Protein AF-A0A8T3NG41-F1 (afdb_monomer_lite)

Radius of gyration: 19.71 Å; chains: 1; bounding box: 49×24×42 Å

Structure (mmCIF,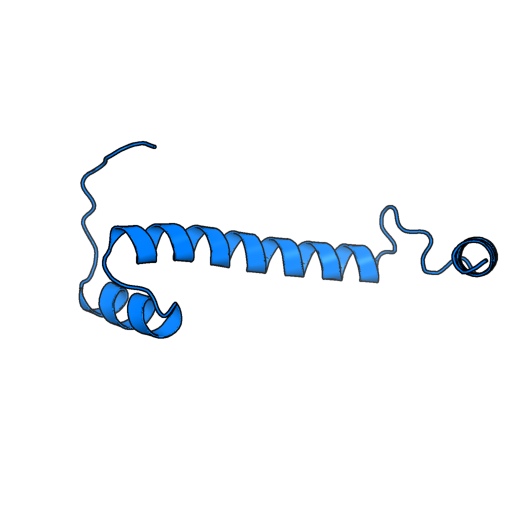 N/CA/C/O backbone):
data_AF-A0A8T3NG41-F1
#
_entry.id   AF-A0A8T3NG41-F1
#
loop_
_atom_site.group_PDB
_atom_site.id
_atom_site.type_symbol
_atom_site.label_atom_id
_atom_site.label_alt_id
_atom_site.label_comp_id
_atom_site.label_asym_id
_atom_site.label_entity_id
_atom_site.label_seq_id
_atom_site.pdbx_PDB_ins_code
_atom_site.Cartn_x
_atom_site.Cartn_y
_atom_site.Cartn_z
_atom_site.occupancy
_atom_site.B_iso_or_equiv
_atom_site.auth_seq_id
_atom_site.auth_comp_id
_atom_site.auth_asym_id
_atom_site.auth_atom_id
_atom_site.pdbx_PDB_model_num
ATOM 1 N N . MET A 1 1 ? 1.352 15.494 10.644 1.00 70.50 1 MET A N 1
ATOM 2 C CA . MET A 1 1 ? 0.268 14.521 10.924 1.00 70.50 1 MET A CA 1
ATOM 3 C C . MET A 1 1 ? -0.994 15.298 11.277 1.00 70.50 1 MET A C 1
ATOM 5 O O . MET A 1 1 ? -0.915 16.164 12.139 1.00 70.50 1 MET A O 1
ATOM 9 N N . ARG A 1 2 ? -2.125 15.035 10.613 1.00 90.88 2 ARG A N 1
ATOM 10 C CA . ARG A 1 2 ? -3.418 15.683 10.900 1.00 90.88 2 ARG A CA 1
ATOM 11 C C . ARG A 1 2 ? -4.283 14.740 11.739 1.00 90.88 2 ARG A C 1
ATOM 13 O O . ARG A 1 2 ? -4.282 13.541 11.484 1.00 90.88 2 ARG A O 1
ATOM 20 N N . LYS A 1 3 ? -4.998 15.267 12.738 1.00 92.31 3 LYS A N 1
ATOM 21 C CA . LYS A 1 3 ? -6.002 14.515 13.511 1.00 92.31 3 LYS A CA 1
ATOM 22 C C . LYS A 1 3 ? -7.391 14.835 12.972 1.00 92.31 3 LYS A C 1
ATOM 24 O O . LYS A 1 3 ? -7.661 15.976 12.603 1.00 92.31 3 LYS A O 1
ATOM 29 N N . THR A 1 4 ? -8.252 13.834 12.887 1.00 94.62 4 THR A N 1
ATOM 30 C CA . THR A 1 4 ? -9.629 13.965 12.397 1.00 94.62 4 THR A CA 1
ATOM 31 C C . THR A 1 4 ? -10.466 12.838 12.994 1.00 94.62 4 THR A C 1
ATOM 33 O O . THR A 1 4 ? -9.940 11.750 13.228 1.00 94.62 4 THR A O 1
ATOM 36 N N . THR A 1 5 ? -11.738 13.123 13.269 1.00 95.69 5 THR A N 1
ATOM 37 C CA . THR A 1 5 ? -12.741 12.124 13.658 1.00 95.69 5 THR A CA 1
ATOM 38 C C . THR A 1 5 ? -13.252 11.423 12.406 1.00 95.69 5 THR A C 1
ATOM 40 O O . THR A 1 5 ? -13.517 12.082 11.403 1.00 95.69 5 THR A O 1
ATOM 43 N N . LEU A 1 6 ? -13.352 10.099 12.453 1.00 93.31 6 LEU A N 1
ATOM 44 C CA . LEU A 1 6 ? -13.775 9.260 11.337 1.00 93.31 6 LEU A CA 1
ATOM 45 C C . LEU A 1 6 ? -14.890 8.345 11.830 1.00 93.31 6 LEU A C 1
ATOM 47 O O . LEU A 1 6 ? -14.731 7.700 12.866 1.00 93.31 6 LEU A O 1
ATOM 51 N N . GLU A 1 7 ? -15.976 8.279 11.077 1.00 96.31 7 GLU A N 1
ATOM 52 C CA . GLU A 1 7 ? -16.974 7.223 11.209 1.00 96.31 7 GLU A CA 1
ATOM 53 C C . GLU A 1 7 ? -16.600 6.093 10.250 1.00 96.31 7 GLU A C 1
ATOM 55 O O . GLU A 1 7 ? -16.179 6.340 9.117 1.00 96.31 7 GLU A O 1
ATOM 60 N N . PHE A 1 8 ? -16.690 4.854 10.716 1.00 95.06 8 PHE A N 1
ATOM 61 C CA . PHE A 1 8 ? -16.346 3.669 9.941 1.00 95.06 8 PHE A CA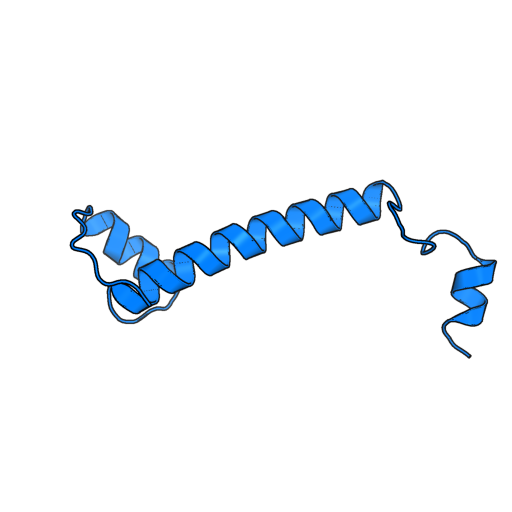 1
ATOM 62 C C . PHE A 1 8 ? -17.147 2.473 10.450 1.00 95.06 8 PHE A C 1
ATOM 64 O O . PHE A 1 8 ? -17.583 2.448 11.600 1.00 95.06 8 PHE A O 1
ATOM 71 N N . ASP A 1 9 ? -17.321 1.478 9.587 1.00 97.81 9 ASP A N 1
ATOM 72 C CA . ASP A 1 9 ? -17.937 0.209 9.958 1.00 97.81 9 ASP A CA 1
ATOM 73 C C . ASP A 1 9 ? -16.952 -0.648 10.771 1.00 97.81 9 ASP A C 1
ATOM 75 O O . ASP A 1 9 ? -15.817 -0.890 10.345 1.00 97.81 9 ASP A O 1
ATOM 79 N N . GLU A 1 10 ? -17.377 -1.101 11.951 1.00 97.12 10 GLU A N 1
ATOM 80 C CA . GLU A 1 10 ? -16.521 -1.850 12.877 1.00 97.12 10 GLU A CA 1
ATOM 81 C C . GLU A 1 10 ? -16.135 -3.233 12.330 1.00 97.12 10 GLU A C 1
ATOM 83 O O . GLU A 1 10 ? -15.001 -3.680 12.517 1.00 97.12 10 GLU A O 1
ATOM 88 N N . GLY A 1 11 ? -17.029 -3.881 11.577 1.00 98.00 11 GLY A N 1
ATOM 89 C CA . GLY A 1 11 ? -16.757 -5.165 10.936 1.00 98.00 11 GLY A CA 1
ATOM 90 C C . GLY A 1 11 ? -15.692 -5.049 9.844 1.00 98.00 11 GLY A C 1
ATOM 91 O O . GLY A 1 11 ? -14.735 -5.829 9.818 1.00 98.00 11 GLY A O 1
ATOM 92 N N . LEU A 1 12 ? -15.807 -4.035 8.979 1.00 97.69 12 LEU A N 1
ATOM 93 C CA . LEU A 1 12 ? -14.792 -3.721 7.971 1.00 97.69 12 LEU A CA 1
ATOM 94 C C . LEU A 1 12 ? -13.453 -3.371 8.616 1.00 97.69 12 LEU A C 1
ATOM 96 O O . LEU A 1 12 ? -12.409 -3.804 8.121 1.00 97.69 12 LEU A O 1
ATOM 100 N N . PHE A 1 13 ? -13.462 -2.619 9.719 1.00 97.62 13 PHE A N 1
ATOM 101 C CA . PHE A 1 13 ? -12.242 -2.311 10.457 1.00 97.62 13 PHE A CA 1
ATOM 102 C C . PHE A 1 13 ? -11.570 -3.575 10.991 1.00 97.62 13 PHE A C 1
ATOM 104 O O . PHE A 1 13 ? -10.380 -3.759 10.741 1.00 97.62 13 PHE A O 1
ATOM 111 N N . GLU A 1 14 ? -12.301 -4.458 11.671 1.00 98.12 14 GLU A N 1
ATOM 112 C CA . GLU A 1 14 ? -11.715 -5.676 12.232 1.00 98.12 14 GLU A CA 1
ATOM 113 C C . GLU A 1 14 ? -11.165 -6.602 11.147 1.00 98.12 14 GLU A C 1
ATOM 115 O O . GLU A 1 14 ? -10.045 -7.102 11.277 1.00 98.12 14 GLU A O 1
ATOM 120 N N . HIS A 1 15 ? -11.885 -6.764 10.035 1.00 98.19 15 HIS A N 1
ATOM 121 C CA . HIS A 1 15 ? -11.394 -7.565 8.918 1.00 98.19 15 HIS A CA 1
ATOM 122 C C . HIS A 1 15 ? -10.132 -6.953 8.292 1.00 98.19 15 HIS A C 1
ATOM 124 O O . 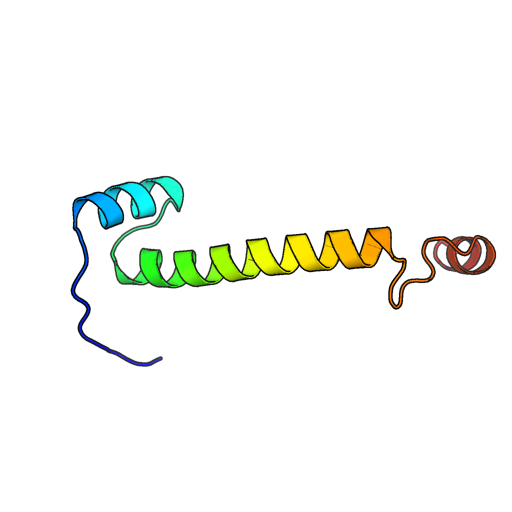HIS A 1 15 ? -9.122 -7.634 8.111 1.00 98.19 15 HIS A O 1
ATOM 130 N N . THR A 1 16 ? -10.144 -5.643 8.039 1.00 98.06 16 THR A N 1
ATOM 131 C CA . THR A 1 16 ? -8.988 -4.923 7.483 1.00 98.06 16 THR A CA 1
ATOM 132 C C . THR A 1 16 ? -7.788 -4.994 8.426 1.00 98.06 16 THR A C 1
ATOM 134 O O . THR A 1 16 ? -6.664 -5.235 7.992 1.00 98.06 16 THR A O 1
ATOM 137 N N . ARG A 1 17 ? -8.011 -4.837 9.733 1.00 98.12 17 ARG A N 1
ATOM 138 C CA . ARG A 1 17 ? -6.979 -4.937 10.768 1.00 98.12 17 ARG A CA 1
ATOM 139 C C . ARG A 1 17 ? -6.326 -6.318 10.787 1.00 98.12 17 ARG A C 1
ATOM 141 O O . ARG A 1 17 ? -5.110 -6.405 10.947 1.00 98.12 17 ARG A O 1
ATOM 148 N N . GLN A 1 18 ? -7.112 -7.383 10.626 1.00 98.19 18 GLN A N 1
ATOM 149 C CA . GLN A 1 18 ? -6.600 -8.752 10.537 1.00 98.19 18 GLN A CA 1
ATOM 150 C C . GLN A 1 18 ? -5.767 -8.959 9.270 1.00 98.19 18 GLN A C 1
ATOM 152 O O . GLN A 1 18 ? -4.637 -9.431 9.372 1.00 98.19 18 GLN A O 1
ATOM 157 N N . VAL A 1 19 ? -6.279 -8.542 8.106 1.00 98.06 19 VAL A N 1
ATOM 158 C CA . VAL A 1 19 ? -5.568 -8.637 6.818 1.00 98.06 19 VAL A CA 1
ATOM 159 C C . VAL A 1 19 ? -4.239 -7.882 6.857 1.00 98.06 19 VAL A C 1
ATOM 161 O O . VAL A 1 19 ? -3.217 -8.396 6.411 1.00 98.06 19 VAL A O 1
ATOM 164 N N . LEU A 1 20 ? -4.233 -6.672 7.420 1.00 97.94 20 LEU A N 1
ATOM 165 C CA . LEU A 1 20 ? -3.041 -5.827 7.489 1.00 97.94 20 LEU A CA 1
ATOM 166 C C . LEU A 1 20 ? -2.119 -6.161 8.674 1.00 97.94 20 LEU A C 1
ATOM 168 O O . LEU A 1 20 ? -1.031 -5.592 8.770 1.00 97.94 20 LEU A O 1
ATOM 172 N N . GLY A 1 21 ? -2.529 -7.049 9.587 1.00 98.12 21 GLY A N 1
ATOM 173 C CA . GLY A 1 21 ? -1.749 -7.429 10.770 1.00 98.12 21 GLY A CA 1
ATOM 174 C C . GLY A 1 21 ? -1.502 -6.280 11.756 1.00 98.12 21 GLY A C 1
ATOM 175 O O . GLY A 1 21 ? -0.504 -6.274 12.479 1.00 98.12 21 GLY A O 1
ATOM 176 N N . THR A 1 22 ? -2.379 -5.276 11.788 1.00 98.38 22 THR A N 1
ATOM 177 C CA . THR A 1 22 ? -2.183 -4.041 12.557 1.00 98.38 22 THR A CA 1
ATOM 178 C C . THR A 1 22 ? -2.831 -4.088 13.943 1.00 98.38 22 THR A C 1
ATOM 180 O O . THR A 1 22 ? -3.714 -4.895 14.252 1.00 98.38 22 THR A O 1
ATOM 183 N N . ARG A 1 23 ? -2.395 -3.178 14.825 1.00 96.94 23 ARG A N 1
ATOM 184 C CA . ARG A 1 23 ? -2.989 -2.972 16.154 1.00 96.94 23 ARG A CA 1
ATOM 185 C C . ARG A 1 23 ? -3.566 -1.562 16.258 1.00 96.94 23 ARG A C 1
ATOM 187 O O . ARG A 1 23 ? -2.826 -0.581 16.270 1.00 96.94 23 ARG A O 1
ATOM 194 N N . GLY A 1 24 ? -4.893 -1.481 16.349 1.00 95.56 24 GLY A N 1
ATOM 195 C CA . GLY A 1 24 ? -5.645 -0.235 16.506 1.00 95.56 24 GLY A CA 1
ATOM 196 C C . GLY A 1 24 ? -5.937 0.513 15.200 1.00 95.56 24 GLY A C 1
ATOM 197 O O . GLY A 1 24 ? -5.307 0.295 14.162 1.00 95.56 24 GLY A O 1
ATOM 198 N N . LEU A 1 25 ? -6.906 1.429 15.266 1.00 95.69 25 LEU A N 1
ATOM 199 C CA . LEU A 1 25 ? -7.449 2.138 14.103 1.00 95.69 25 LEU A CA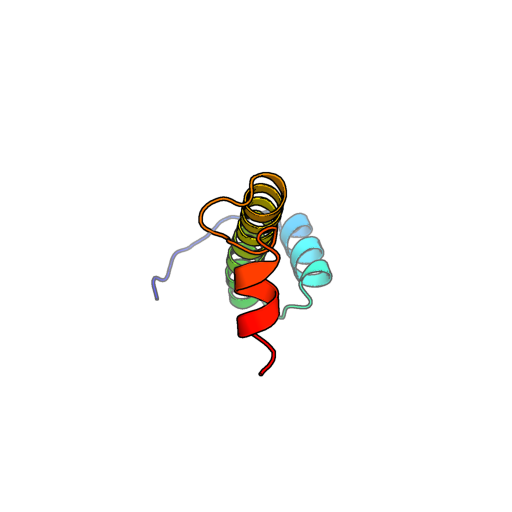 1
ATOM 200 C C . LEU A 1 25 ? -6.403 2.973 13.363 1.00 95.69 25 LEU A C 1
ATOM 202 O O . LEU A 1 25 ? -6.264 2.850 12.153 1.00 95.69 25 LEU A O 1
ATOM 206 N N . LYS A 1 26 ? -5.613 3.777 14.086 1.00 95.44 26 LYS A N 1
ATOM 207 C CA . LYS A 1 26 ? -4.597 4.652 13.477 1.00 95.44 26 LYS A CA 1
ATOM 208 C C . LYS A 1 26 ? -3.597 3.866 12.624 1.00 95.44 26 LYS A C 1
ATOM 210 O O . LYS A 1 26 ? -3.316 4.266 11.500 1.00 95.44 26 LYS A O 1
ATOM 215 N N . ALA A 1 27 ? -3.053 2.775 13.169 1.00 97.69 27 ALA A N 1
ATOM 216 C CA . ALA A 1 27 ? -2.089 1.939 12.457 1.00 97.69 27 ALA A CA 1
ATOM 217 C C . ALA A 1 27 ? -2.735 1.272 11.238 1.00 97.69 27 ALA A C 1
ATOM 219 O O . ALA A 1 27 ? -2.124 1.211 10.180 1.00 97.69 27 ALA A O 1
ATOM 220 N N . THR A 1 28 ? -3.987 0.835 11.380 1.00 97.81 28 THR A N 1
ATOM 221 C CA . THR A 1 28 ? -4.752 0.198 10.301 1.00 97.81 28 THR A CA 1
ATOM 222 C C . THR A 1 28 ? -5.025 1.167 9.153 1.00 97.81 28 THR A C 1
ATOM 224 O O . THR A 1 28 ? -4.732 0.838 8.012 1.00 97.81 28 THR A O 1
ATOM 227 N N . VAL A 1 29 ? -5.493 2.387 9.439 1.00 96.88 29 VAL A N 1
ATOM 228 C CA . VAL A 1 29 ? -5.739 3.423 8.417 1.00 96.88 29 VAL A CA 1
ATOM 229 C C . VAL A 1 29 ? -4.445 3.823 7.713 1.00 96.88 29 VAL A C 1
ATOM 231 O O . VAL A 1 29 ? -4.403 3.889 6.488 1.00 96.88 29 VAL A O 1
ATOM 234 N N . GLN A 1 30 ? -3.373 4.046 8.478 1.00 97.19 30 GLN A N 1
ATOM 235 C CA . GLN A 1 30 ? -2.064 4.363 7.911 1.00 97.19 30 GLN A CA 1
ATOM 236 C C . GLN A 1 30 ? -1.591 3.248 6.970 1.00 97.19 30 GLN A C 1
ATOM 238 O O . GLN A 1 30 ? -1.221 3.516 5.828 1.00 97.19 30 GLN A O 1
ATOM 243 N N . ARG A 1 31 ? -1.656 1.992 7.426 1.00 98.31 31 ARG A N 1
ATOM 244 C CA . ARG A 1 31 ? -1.216 0.844 6.636 1.00 98.31 31 ARG A CA 1
ATOM 245 C C . ARG A 1 31 ? -2.093 0.606 5.408 1.00 98.31 31 ARG A C 1
ATOM 247 O O . ARG A 1 31 ? -1.576 0.203 4.374 1.00 98.31 31 ARG A O 1
ATOM 254 N N . ALA A 1 32 ? -3.391 0.893 5.491 1.00 97.81 32 ALA A N 1
ATOM 255 C CA . ALA A 1 32 ? -4.298 0.799 4.352 1.00 97.81 32 ALA A CA 1
ATOM 256 C C . ALA A 1 32 ? -3.911 1.782 3.236 1.00 97.81 32 ALA A C 1
ATOM 258 O O . ALA A 1 32 ? -3.884 1.396 2.069 1.00 97.81 32 ALA A O 1
ATOM 259 N N . PHE A 1 33 ? -3.543 3.024 3.575 1.00 97.75 33 PHE A N 1
ATOM 260 C CA . PHE A 1 33 ? -3.029 3.970 2.578 1.00 97.75 33 PHE A CA 1
ATOM 261 C C . PHE A 1 33 ? -1.733 3.479 1.936 1.00 97.75 33 PHE A C 1
ATOM 263 O O . PHE A 1 33 ? -1.594 3.533 0.716 1.00 97.75 33 PHE A O 1
ATOM 270 N N . GLU A 1 34 ? -0.804 2.969 2.742 1.00 98.38 34 GLU A N 1
ATOM 271 C CA . GLU A 1 34 ? 0.450 2.404 2.237 1.00 98.38 34 GLU A CA 1
ATOM 272 C C . GLU A 1 34 ? 0.205 1.233 1.281 1.00 98.38 34 GLU A C 1
ATOM 274 O O . GLU A 1 34 ? 0.833 1.172 0.227 1.00 98.38 34 GLU A O 1
ATOM 279 N N . GLU A 1 35 ? -0.728 0.336 1.607 1.00 98.31 35 GLU A N 1
ATOM 280 C CA . GLU A 1 35 ? -1.030 -0.827 0.771 1.00 98.31 35 GLU A CA 1
ATOM 281 C C . GLU A 1 35 ? -1.638 -0.419 -0.576 1.00 98.31 35 GLU A C 1
ATOM 283 O O . GLU A 1 35 ? -1.211 -0.919 -1.616 1.00 98.31 35 GLU A O 1
ATOM 288 N N . VAL A 1 36 ? -2.569 0.542 -0.590 1.00 98.31 36 VAL A N 1
ATOM 289 C CA . VAL A 1 36 ? -3.150 1.061 -1.841 1.00 98.31 36 VAL A CA 1
ATOM 290 C C . VAL A 1 36 ? -2.064 1.655 -2.739 1.00 98.31 36 VAL A C 1
ATOM 292 O O . VAL A 1 36 ? -2.007 1.347 -3.932 1.00 98.31 36 VAL A O 1
ATOM 295 N N . LEU A 1 37 ? -1.160 2.455 -2.168 1.00 98.50 37 LEU A N 1
ATOM 296 C CA . LEU A 1 37 ? -0.039 3.028 -2.914 1.00 98.50 37 LEU A CA 1
ATOM 297 C C . LEU A 1 37 ? 0.937 1.948 -3.401 1.00 98.50 37 LEU A C 1
ATOM 299 O O . LEU A 1 37 ? 1.443 2.039 -4.519 1.00 98.50 37 LEU A O 1
ATOM 303 N N . ALA A 1 38 ? 1.178 0.904 -2.606 1.00 98.12 38 ALA A N 1
ATOM 304 C CA . ALA A 1 38 ? 2.031 -0.214 -2.994 1.00 98.12 38 ALA A CA 1
ATOM 305 C C . ALA A 1 38 ? 1.426 -1.045 -4.138 1.00 98.12 38 ALA A C 1
ATOM 307 O O . ALA A 1 38 ? 2.156 -1.511 -5.015 1.00 98.12 38 ALA A O 1
ATOM 308 N N . VAL A 1 39 ? 0.106 -1.256 -4.158 1.00 98.25 39 VAL A N 1
ATOM 309 C CA . VAL A 1 39 ? -0.598 -1.910 -5.278 1.00 98.25 39 VAL A CA 1
ATOM 310 C C . VAL A 1 39 ? -0.454 -1.085 -6.558 1.00 98.25 39 VAL A C 1
ATOM 312 O O . VAL A 1 39 ? -0.067 -1.610 -7.600 1.00 98.25 39 VAL A O 1
ATOM 315 N N . ASP A 1 40 ? -0.712 0.215 -6.479 1.00 98.50 40 ASP A N 1
ATOM 316 C CA . ASP A 1 40 ? -0.601 1.123 -7.619 1.00 98.50 40 ASP A CA 1
ATOM 317 C C . ASP A 1 40 ? 0.843 1.220 -8.154 1.00 98.50 40 ASP A C 1
ATOM 319 O O . ASP A 1 40 ? 1.073 1.125 -9.363 1.00 98.50 40 ASP A O 1
ATOM 323 N N . ALA A 1 41 ? 1.838 1.292 -7.264 1.00 98.19 41 ALA A N 1
ATOM 324 C CA . ALA A 1 41 ? 3.249 1.244 -7.638 1.00 98.19 41 ALA A CA 1
ATOM 325 C C . ALA A 1 41 ? 3.620 -0.068 -8.350 1.00 98.19 41 ALA A C 1
ATOM 327 O O . ALA A 1 41 ? 4.288 -0.023 -9.383 1.00 98.19 41 ALA A O 1
ATOM 328 N N . ARG A 1 42 ? 3.139 -1.222 -7.861 1.00 98.25 42 ARG A N 1
ATOM 329 C CA . ARG A 1 42 ? 3.329 -2.522 -8.530 1.00 98.25 42 ARG A CA 1
ATOM 330 C C . ARG A 1 42 ? 2.727 -2.527 -9.934 1.00 98.25 42 ARG A C 1
ATOM 332 O O . ARG A 1 42 ? 3.393 -2.946 -10.876 1.00 98.25 42 ARG A O 1
ATOM 339 N N . HIS A 1 43 ? 1.505 -2.020 -10.104 1.00 98.12 43 HIS A N 1
ATOM 340 C CA . HIS A 1 43 ? 0.873 -1.938 -11.423 1.00 98.12 43 HIS A CA 1
ATOM 341 C C . HIS A 1 43 ? 1.635 -1.024 -12.387 1.00 98.12 43 HIS A C 1
ATOM 343 O O . HIS A 1 43 ? 1.782 -1.366 -13.560 1.00 98.12 43 HIS A O 1
ATOM 349 N N . ARG A 1 44 ? 2.133 0.125 -11.912 1.00 97.38 44 ARG A N 1
ATOM 350 C CA . ARG A 1 44 ? 2.988 0.997 -12.728 1.00 97.38 44 ARG A CA 1
ATOM 351 C C . ARG A 1 44 ? 4.280 0.304 -13.134 1.00 97.38 44 ARG A C 1
ATOM 353 O O . ARG A 1 44 ? 4.608 0.344 -14.310 1.00 97.38 44 ARG A O 1
ATOM 360 N N . ALA A 1 45 ? 4.962 -0.353 -12.198 1.00 97.12 45 ALA A N 1
ATOM 361 C CA . ALA A 1 45 ? 6.206 -1.061 -12.483 1.00 97.12 45 ALA A CA 1
ATOM 362 C C . ALA A 1 45 ? 6.002 -2.162 -13.535 1.00 97.12 45 ALA A C 1
ATOM 364 O O . ALA A 1 45 ? 6.785 -2.271 -14.470 1.00 97.12 45 ALA A O 1
ATOM 365 N N . ILE A 1 46 ? 4.910 -2.931 -13.440 1.00 97.75 46 ILE A N 1
ATOM 366 C CA . ILE A 1 46 ? 4.570 -3.944 -14.451 1.00 97.75 46 ILE A CA 1
ATOM 367 C C . ILE A 1 46 ? 4.352 -3.296 -15.822 1.00 97.75 46 ILE A C 1
ATOM 369 O O . ILE A 1 46 ? 4.915 -3.771 -16.802 1.00 97.75 46 ILE A O 1
ATOM 373 N N . ARG A 1 47 ? 3.577 -2.206 -15.906 1.00 97.56 47 ARG A N 1
ATOM 374 C CA . ARG A 1 47 ? 3.366 -1.499 -17.182 1.00 97.56 47 ARG A CA 1
ATOM 375 C C . ARG A 1 47 ? 4.670 -0.959 -17.759 1.00 97.56 47 ARG A C 1
ATOM 377 O O . ARG A 1 47 ? 4.918 -1.137 -18.945 1.00 97.56 47 ARG A O 1
ATOM 384 N N . GLN A 1 48 ? 5.510 -0.368 -16.914 1.00 97.19 48 GLN A N 1
ATOM 385 C CA . GLN A 1 48 ? 6.821 0.137 -17.305 1.00 97.19 48 GLN A CA 1
ATOM 386 C C . GLN A 1 48 ? 7.690 -0.982 -17.891 1.00 97.19 48 GLN A C 1
ATOM 388 O O . GLN A 1 48 ? 8.250 -0.821 -18.968 1.00 97.19 48 GLN A O 1
ATOM 393 N N . LEU A 1 49 ? 7.729 -2.148 -17.238 1.00 96.19 49 LEU A N 1
ATOM 394 C CA . LEU A 1 49 ? 8.445 -3.329 -17.728 1.00 96.19 49 LEU A CA 1
ATOM 395 C C . LEU A 1 49 ? 7.830 -3.923 -19.002 1.00 96.19 49 LEU A C 1
ATOM 397 O O . LEU A 1 49 ? 8.541 -4.485 -19.818 1.00 96.19 49 LEU A O 1
ATOM 401 N N . GLN A 1 50 ? 6.520 -3.831 -19.211 1.00 95.81 50 GLN A N 1
ATOM 402 C CA . GLN A 1 50 ? 5.909 -4.302 -20.460 1.00 95.81 50 GLN A CA 1
ATOM 403 C C . GLN A 1 50 ? 6.229 -3.391 -21.647 1.00 95.81 50 GLN A C 1
ATOM 405 O O . GLN A 1 50 ? 6.261 -3.853 -22.783 1.00 95.81 50 GLN A O 1
ATOM 410 N N . GLN A 1 51 ? 6.423 -2.101 -21.381 1.00 95.94 51 GLN A N 1
ATOM 411 C CA . GLN A 1 51 ? 6.620 -1.074 -22.402 1.00 95.94 51 GLN A CA 1
ATOM 412 C C . GLN A 1 51 ? 8.085 -0.661 -22.563 1.00 95.94 51 GLN A C 1
ATOM 414 O O . GLN A 1 51 ? 8.374 0.136 -23.449 1.00 95.94 51 GLN A O 1
ATOM 419 N N . MET A 1 52 ? 8.979 -1.170 -21.705 1.00 95.75 52 MET A N 1
ATOM 420 C CA . MET A 1 52 ? 10.354 -0.677 -21.551 1.00 95.75 52 MET A CA 1
ATOM 421 C C . MET A 1 52 ? 10.401 0.854 -21.369 1.00 95.75 52 MET A C 1
ATOM 423 O O . MET A 1 52 ? 11.329 1.532 -21.795 1.00 95.75 52 MET A O 1
ATOM 427 N N . ASP A 1 53 ? 9.374 1.428 -20.732 1.00 94.38 53 ASP A N 1
ATOM 428 C CA . ASP A 1 53 ? 9.221 2.882 -20.637 1.00 94.38 53 ASP A CA 1
ATOM 429 C C . ASP A 1 53 ? 10.300 3.484 -19.726 1.00 94.38 53 ASP A C 1
ATOM 431 O O . ASP A 1 53 ? 10.327 3.249 -18.513 1.00 94.38 53 ASP A O 1
ATOM 435 N N . GLY A 1 54 ? 11.226 4.232 -20.325 1.00 92.81 54 GLY A N 1
ATOM 436 C CA . GLY A 1 54 ? 12.396 4.771 -19.635 1.00 92.81 54 GLY A CA 1
ATOM 437 C C . GLY A 1 54 ? 13.351 3.695 -19.105 1.00 92.81 54 GLY A C 1
ATOM 438 O O . GLY A 1 54 ? 14.074 3.961 -18.144 1.00 92.81 54 GLY A O 1
ATOM 439 N N . LEU A 1 55 ? 13.328 2.487 -19.681 1.00 93.56 55 LEU A N 1
ATOM 440 C CA . LEU A 1 55 ? 14.190 1.365 -19.317 1.00 93.56 55 LEU A CA 1
ATOM 441 C C . LEU A 1 55 ? 14.894 0.823 -20.563 1.00 93.56 55 LEU A C 1
ATOM 443 O O . LEU A 1 55 ? 14.239 0.533 -21.551 1.00 93.56 55 LEU A O 1
ATOM 447 N N . ASP A 1 56 ? 16.197 0.570 -20.466 1.00 92.62 56 ASP A N 1
ATOM 448 C CA . ASP A 1 56 ? 16.982 -0.071 -21.535 1.00 92.62 56 ASP A CA 1
ATOM 449 C C . ASP A 1 56 ? 17.229 -1.563 -21.240 1.00 92.62 56 ASP A C 1
ATOM 451 O O . ASP A 1 56 ? 18.256 -2.134 -21.616 1.00 92.62 56 ASP A O 1
ATOM 455 N N . LEU A 1 57 ? 16.326 -2.200 -20.483 1.00 91.12 57 LEU A N 1
ATOM 456 C CA . LEU A 1 57 ? 16.493 -3.591 -20.036 1.00 91.12 57 LEU A CA 1
ATOM 457 C C . LEU A 1 57 ? 16.401 -4.603 -21.189 1.00 91.12 57 LEU A C 1
ATOM 459 O O . LEU A 1 57 ? 16.835 -5.744 -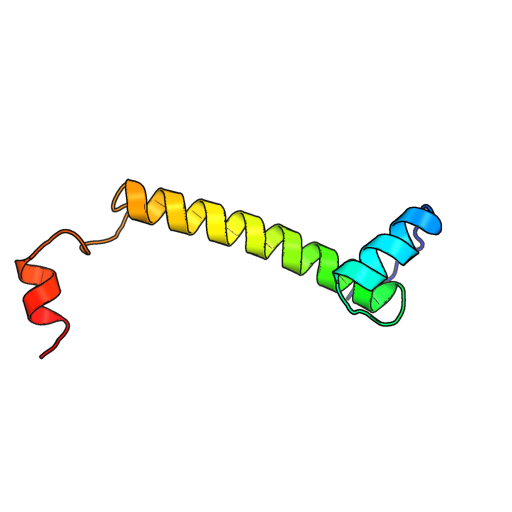21.038 1.00 91.12 57 LEU A O 1
ATOM 463 N N . ASP A 1 58 ? 15.858 -4.195 -22.333 1.00 91.38 58 ASP A N 1
ATOM 464 C CA . ASP A 1 58 ? 15.812 -4.958 -23.578 1.00 91.38 58 ASP A CA 1
ATOM 465 C C . ASP A 1 58 ? 16.988 -4.654 -24.521 1.00 91.38 58 ASP A C 1
ATOM 467 O O . ASP A 1 58 ? 17.123 -5.317 -25.549 1.00 91.38 58 ASP A O 1
ATOM 471 N N . CYS A 1 59 ? 17.870 -3.709 -24.171 1.00 93.25 59 CYS A N 1
ATOM 472 C CA . CYS A 1 59 ? 19.042 -3.351 -24.960 1.00 93.25 59 CYS A CA 1
ATOM 473 C C . CYS A 1 59 ? 20.261 -4.211 -24.565 1.00 93.25 59 CYS A C 1
ATOM 475 O O . CYS A 1 59 ? 20.849 -4.007 -23.494 1.00 93.25 59 CYS A O 1
ATOM 477 N N . PRO A 1 60 ? 20.716 -5.152 -25.421 1.00 91.19 60 PRO A N 1
ATOM 478 C CA . PRO A 1 60 ? 21.788 -6.081 -25.060 1.00 91.19 60 PRO A CA 1
ATOM 479 C C . PRO A 1 60 ? 23.132 -5.391 -24.804 1.00 91.19 60 PRO A C 1
ATOM 481 O O . PRO A 1 60 ? 23.898 -5.833 -23.949 1.00 91.19 60 PRO A O 1
ATOM 484 N N . GLU A 1 61 ? 23.418 -4.296 -25.513 1.00 92.62 61 GLU A N 1
ATOM 485 C CA . GLU A 1 61 ? 24.655 -3.525 -25.342 1.00 92.62 61 GLU A CA 1
ATOM 486 C C . GLU A 1 61 ? 24.702 -2.820 -23.979 1.00 92.62 61 GLU A C 1
ATOM 488 O O . GLU A 1 61 ? 25.729 -2.867 -23.295 1.00 92.62 61 GLU A O 1
ATOM 493 N N . VAL A 1 62 ? 23.578 -2.231 -23.548 1.00 91.06 62 VAL A N 1
ATOM 494 C CA . VAL A 1 62 ? 23.453 -1.585 -22.232 1.00 91.06 62 VAL A CA 1
ATOM 495 C C . VAL A 1 62 ? 23.542 -2.631 -21.123 1.00 91.06 62 VAL A C 1
ATOM 497 O O . VAL A 1 62 ? 24.308 -2.463 -20.171 1.00 91.06 62 VAL A O 1
ATOM 500 N N . MET A 1 63 ? 22.840 -3.757 -21.272 1.00 91.44 63 MET A N 1
ATOM 501 C CA . MET A 1 63 ? 22.885 -4.845 -20.292 1.00 91.44 63 MET A CA 1
ATOM 502 C C . MET A 1 63 ? 24.283 -5.463 -20.166 1.00 91.44 63 MET A C 1
ATOM 504 O O . MET A 1 63 ? 24.725 -5.721 -19.051 1.00 91.44 63 MET A O 1
ATOM 508 N N . ALA A 1 64 ? 25.039 -5.619 -21.256 1.00 90.94 64 ALA A N 1
ATOM 509 C CA . ALA A 1 64 ? 26.427 -6.094 -21.199 1.00 90.94 64 ALA A CA 1
ATOM 510 C C . ALA A 1 64 ? 27.388 -5.117 -20.482 1.00 90.94 64 ALA A C 1
ATOM 512 O O . ALA A 1 64 ? 28.461 -5.516 -20.017 1.00 90.94 64 ALA A O 1
ATOM 513 N N . GLY A 1 65 ? 27.040 -3.829 -20.405 1.00 89.88 65 GLY A N 1
ATOM 514 C CA . GLY A 1 65 ? 27.783 -2.818 -19.651 1.00 89.88 65 GLY A CA 1
ATOM 515 C C . GLY A 1 65 ? 27.481 -2.812 -18.150 1.00 89.88 65 GLY A C 1
ATOM 516 O O . GLY A 1 65 ? 28.370 -2.497 -17.367 1.00 89.88 65 GLY A O 1
ATOM 517 N N . ALA A 1 66 ? 26.265 -3.188 -17.750 1.00 86.31 66 ALA A N 1
ATOM 518 C CA . ALA A 1 66 ? 25.781 -3.062 -16.372 1.00 86.31 66 ALA A CA 1
ATOM 519 C C . ALA A 1 66 ? 26.359 -4.093 -15.378 1.00 86.31 66 ALA A C 1
ATOM 521 O O . ALA A 1 66 ? 26.253 -3.895 -14.170 1.00 86.31 66 ALA A O 1
ATOM 522 N N . TRP A 1 67 ? 26.957 -5.183 -15.872 1.00 76.62 67 TRP A N 1
ATOM 523 C CA . TRP A 1 67 ? 27.468 -6.299 -15.057 1.00 76.62 67 TRP A CA 1
ATOM 524 C C . TRP A 1 67 ? 29.002 -6.421 -15.039 1.00 76.62 67 TRP A C 1
ATOM 526 O O . TRP A 1 67 ? 29.523 -7.459 -14.627 1.00 76.62 67 TRP A O 1
ATOM 536 N N . ARG A 1 68 ? 29.721 -5.403 -15.524 1.00 66.44 68 ARG A N 1
ATOM 537 C CA . ARG A 1 68 ? 31.184 -5.290 -15.396 1.00 66.44 68 ARG A CA 1
ATOM 538 C C . ARG A 1 68 ? 31.562 -4.578 -14.105 1.00 66.44 68 ARG A C 1
ATOM 540 O O . ARG A 1 68 ? 32.585 -4.990 -13.519 1.00 66.44 68 ARG A O 1
#

Foldseek 3Di:
DDDDDDDDDPVVQVVQCVVQVHDDDVRSVVSVVVVVVVVVVVVVVVVCVVVVPVHCPVPVVVVVVVPD

pLDDT: mean 94.8, std 5.83, range [66.44, 98.5]

Sequence (68 aa):
MRK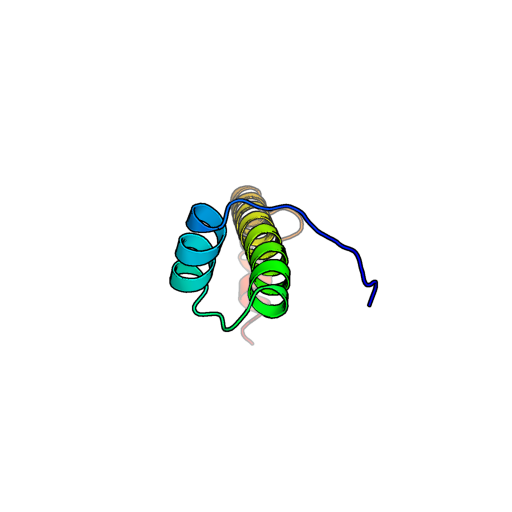TTLEFDEGLFEHTRQVLGTRGLKATVQRAFEEVLAVDARHRAIRQLQQMDGLDLDCPEVMAGAWR

Secondary structure (DSSP, 8-state):
---------HHHHHHHHHHHT--SHHHHHHHHHHHHHHHHHHHHHHHHHHHTTT--TT-HHHHHHHT-